Protein AF-0000000080643553 (afdb_homodimer)

Sequence (178 aa):
MQRKHIKVFGMVQGVGFRYYTEKIAQKHNIVGTVENIDNYVDIYAQGDEPSLTEFINAVTEGASPASHVEDYTIEALDYDQSLKKFRTIMQRKHIKVFGMVQGVGFRYYTEKIAQKHNIVGTVENIDNYVDIYAQGDEPSLTEFINAVTEGASPASHVEDYTIEALDYDQSLKKFRTI

Radius of gyration: 15.91 Å; Cα contacts (8 Å, |Δi|>4): 426; chains: 2; bounding box: 36×41×32 Å

Foldseek 3Di:
DWKKKKKWAFQQPPQCLQVLLQVLCVVLVWWWEWEDDPGIIITIIDDDDVSVVSSVVCSQPPSGPPTDTDDMDMDTDDDDPVTDHYYYD/DWKKKKKWAFQQPPQCLQVLLQVLCVVLVWWWEWEDDPGIIITIIDDDDVSVVSSVVCSQPPSGPPTDTDDMDMDTDDDDPVTDHYYYD

Secondary structure (DSSP, 8-state):
-EEEEEEEEEE-SSSSHHHHHHHHHHHTT-EEEEEEETTEEEEEEEE-HHHHHHHHHHHHTTSSTT-EEEEEEEEEE---TT--SEEE-/-EEEEEEEEEE-SSSSHHHHHHHHHHHTT-EEEEEEETTEEEEEEEE-HHHHHHHHHHHHTTSSTT-EEEEEEEEEE---TT--SEEE-

Solvent-accessible surface area (backbone atoms only — not comparable to full-atom values): 9226 Å² total; per-residue (Å²): 115,44,22,37,43,35,42,42,28,54,51,51,71,98,39,53,28,58,60,33,42,49,52,47,26,58,74,46,62,31,21,32,38,33,33,80,46,102,75,34,36,42,32,38,42,32,25,47,59,71,38,41,50,52,44,50,51,48,46,64,73,31,44,16,94,75,32,46,59,67,46,60,35,34,38,72,46,74,77,63,85,82,56,81,48,59,43,77,101,114,44,23,36,44,35,40,42,28,55,50,51,71,97,39,53,29,58,61,34,44,48,52,47,26,59,75,46,63,30,22,31,37,34,32,80,45,103,74,34,37,42,33,40,44,33,25,47,57,70,38,42,51,52,42,50,51,49,45,66,73,30,44,16,93,75,33,43,59,66,46,62,36,35,38,74,47,75,78,62,84,82,56,81,49,59,43,77,100

Organism: Staphylococcus saprophyticus subsp. saprophyticus (strain ATCC 15305 / DSM 20229 / NCIMB 8711 / NCTC 7292 / S-41) (NCBI:txid342451)

Nearest PDB structures (foldseek):
  7chx-assembly2_B  TM=1.002E+00  e=2.644E-14  Staphylococcus aureus
  3br8-assembly1_A  TM=9.540E-01  e=7.689E-11  unclassified
  4oj3-assembly1_A  TM=9.537E-01  e=4.656E-10  Saccharolobus solfataricus P2
  4oj3-assembly2_B  TM=9.536E-01  e=5.295E-10  Saccharolobus solfataricus P2
  4ojh-assembly2_B  TM=9.616E-01  e=1.303E-09  Saccharolobus solfataricus P2

pLDDT: mean 96.85, std 1.99, range [90.12, 98.88]

Structure (mmCIF, N/CA/C/O backbone):
data_AF-0000000080643553-model_v1
#
loop_
_entity.id
_entity.type
_entity.pdbx_description
1 polymer acylphosphatase
#
loop_
_atom_site.group_PDB
_atom_site.id
_atom_site.type_symbol
_atom_site.label_atom_id
_atom_site.label_alt_id
_atom_site.label_comp_id
_atom_site.label_asym_id
_atom_site.label_entity_id
_atom_site.label_seq_id
_atom_site.pdbx_PDB_ins_code
_atom_site.Cartn_x
_atom_site.Cartn_y
_atom_site.Cartn_z
_atom_site.occupancy
_atom_site.B_iso_or_equiv
_atom_site.auth_seq_id
_atom_site.auth_comp_id
_atom_site.auth_asym_id
_atom_site.auth_atom_id
_atom_site.pdbx_PDB_model_num
ATOM 1 N N . MET A 1 1 ? -14.109 8.289 4.828 1 91.44 1 MET A N 1
ATOM 2 C CA . MET A 1 1 ? -12.797 8.727 5.285 1 91.44 1 MET A CA 1
ATOM 3 C C . MET A 1 1 ? -12 7.562 5.867 1 91.44 1 MET A C 1
ATOM 5 O O . MET A 1 1 ? -12.562 6.715 6.566 1 91.44 1 MET A O 1
ATOM 9 N N . GLN A 1 2 ? -10.75 7.453 5.418 1 95.31 2 GLN A N 1
ATOM 10 C CA . GLN A 1 2 ? -9.867 6.395 5.902 1 95.31 2 GLN A CA 1
ATOM 11 C C . GLN A 1 2 ? -8.578 6.973 6.48 1 95.31 2 GLN A C 1
ATOM 13 O O . GLN A 1 2 ? -8.219 8.109 6.184 1 95.31 2 GLN A O 1
ATOM 18 N N . ARG A 1 3 ? -8.023 6.199 7.355 1 98 3 ARG A N 1
ATOM 19 C CA . ARG A 1 3 ? -6.727 6.562 7.926 1 98 3 ARG A CA 1
ATOM 20 C C . ARG A 1 3 ? -5.73 5.414 7.793 1 98 3 ARG A C 1
ATOM 22 O O . ARG A 1 3 ? -6.078 4.258 8.031 1 98 3 ARG A O 1
ATOM 29 N N . LYS A 1 4 ? -4.555 5.781 7.391 1 98.5 4 LYS A N 1
ATOM 30 C CA . LYS A 1 4 ? -3.512 4.781 7.188 1 98.5 4 LYS A CA 1
ATOM 31 C C . LYS A 1 4 ? -2.232 5.168 7.926 1 98.5 4 LYS A C 1
ATOM 33 O O . LYS A 1 4 ? -1.903 6.352 8.031 1 98.5 4 LYS A O 1
ATOM 38 N N . HIS A 1 5 ? -1.57 4.145 8.453 1 98.75 5 HIS A N 1
ATOM 39 C CA . HIS A 1 5 ? -0.186 4.242 8.906 1 98.75 5 HIS A CA 1
ATOM 40 C C . HIS A 1 5 ? 0.769 3.641 7.879 1 98.75 5 HIS A C 1
ATOM 42 O O . HIS A 1 5 ? 0.666 2.457 7.547 1 98.75 5 HIS A O 1
ATOM 48 N N . ILE A 1 6 ? 1.65 4.48 7.363 1 98.5 6 ILE A N 1
ATOM 49 C CA . ILE A 1 6 ? 2.561 4.105 6.289 1 98.5 6 ILE A CA 1
ATOM 50 C C . ILE A 1 6 ? 4.004 4.262 6.758 1 98.5 6 ILE A C 1
ATOM 52 O O . ILE A 1 6 ? 4.379 5.305 7.297 1 98.5 6 ILE A O 1
ATOM 56 N N . LYS A 1 7 ? 4.758 3.227 6.629 1 98.44 7 LYS A N 1
ATOM 57 C CA . LYS A 1 7 ? 6.203 3.301 6.812 1 98.44 7 LYS A CA 1
ATOM 58 C C . LYS A 1 7 ? 6.938 3.09 5.488 1 98.44 7 LYS A C 1
ATOM 60 O O . LYS A 1 7 ? 6.652 2.135 4.762 1 98.44 7 LYS A O 1
ATOM 65 N N . VAL A 1 8 ? 7.824 3.992 5.238 1 97.94 8 VAL A N 1
ATOM 66 C CA . VAL A 1 8 ? 8.562 3.934 3.982 1 97.94 8 VAL A CA 1
ATOM 67 C C . VAL A 1 8 ? 10.055 3.762 4.27 1 97.94 8 VAL A C 1
ATOM 69 O O . VAL A 1 8 ? 10.617 4.48 5.094 1 97.94 8 VAL A O 1
ATOM 72 N N . PHE A 1 9 ? 10.68 2.787 3.529 1 97.19 9 PHE A N 1
ATOM 73 C CA . PHE A 1 9 ? 12.078 2.436 3.754 1 97.19 9 PHE A CA 1
ATOM 74 C C . PHE A 1 9 ? 12.898 2.621 2.48 1 97.19 9 PHE A C 1
ATOM 76 O O . PHE A 1 9 ? 12.367 2.5 1.374 1 97.19 9 PHE A O 1
ATOM 83 N N . GLY A 1 10 ? 14.281 2.799 2.637 1 96.12 10 GLY A N 1
ATOM 84 C CA . GLY A 1 10 ? 15.195 2.984 1.519 1 96.12 10 GLY A CA 1
ATOM 85 C C . GLY A 1 10 ? 16 4.262 1.615 1 96.12 10 GLY A C 1
ATOM 86 O O . GLY A 1 10 ? 16.422 4.66 2.707 1 96.12 10 GLY A O 1
ATOM 87 N N . MET A 1 11 ? 16.375 4.793 0.468 1 96.69 11 MET A N 1
ATOM 88 C CA . MET A 1 11 ? 16.969 6.129 0.41 1 96.69 11 MET A CA 1
ATOM 89 C C . MET A 1 11 ? 15.883 7.203 0.504 1 96.69 11 MET A C 1
ATOM 91 O O . MET A 1 11 ? 15.43 7.727 -0.517 1 96.69 11 MET A O 1
ATOM 95 N N . VAL A 1 12 ? 15.484 7.504 1.741 1 97.81 12 VAL A N 1
ATOM 96 C CA . VAL A 1 12 ? 14.305 8.336 1.941 1 97.81 12 VAL A CA 1
ATOM 97 C C . VAL A 1 12 ? 14.602 9.414 2.982 1 97.81 12 VAL A C 1
ATOM 99 O O . VAL A 1 12 ? 13.719 10.188 3.352 1 97.81 12 VAL A O 1
ATOM 102 N N . GLN A 1 13 ? 15.719 9.406 3.529 1 96 13 GLN A N 1
ATOM 103 C CA . GLN A 1 13 ? 16.172 10.469 4.422 1 96 13 GLN A CA 1
ATOM 104 C C . GLN A 1 13 ? 17.266 11.305 3.773 1 96 13 GLN A C 1
ATOM 106 O O . GLN A 1 13 ? 18.094 10.781 3.021 1 96 13 GLN A O 1
ATOM 111 N N . GLY A 1 14 ? 17.25 12.625 4.211 1 95.81 14 GLY A N 1
ATOM 112 C CA . GLY A 1 14 ? 18.25 13.523 3.637 1 95.81 14 GLY A CA 1
ATOM 113 C C . GLY A 1 14 ? 17.984 13.836 2.176 1 95.81 14 GLY A C 1
ATOM 114 O O . GLY A 1 14 ? 18.875 14.336 1.477 1 95.81 14 GLY A O 1
ATOM 115 N N . VAL A 1 15 ? 16.828 13.602 1.671 1 97.88 15 VAL A N 1
ATOM 116 C CA . VAL A 1 15 ? 16.547 13.75 0.247 1 97.88 15 VAL A CA 1
ATOM 117 C C . VAL A 1 15 ? 15.273 14.578 0.056 1 97.88 15 VAL A C 1
ATOM 119 O O . VAL A 1 15 ? 14.68 14.578 -1.026 1 97.88 15 VAL A O 1
ATOM 122 N N . GLY A 1 16 ? 14.781 15.234 1.092 1 97.5 16 GLY A N 1
ATOM 123 C CA . GLY A 1 16 ? 13.602 16.078 0.987 1 97.5 16 GLY A CA 1
ATOM 124 C C . GLY A 1 16 ? 12.297 15.305 1.039 1 97.5 16 GLY A C 1
ATOM 125 O O . GLY A 1 16 ? 11.258 15.805 0.606 1 97.5 16 GLY A O 1
ATOM 126 N N . PHE A 1 17 ? 12.281 14.109 1.498 1 98.5 17 PHE A N 1
ATOM 127 C CA . PHE A 1 17 ? 11.125 13.227 1.445 1 98.5 17 PHE A CA 1
ATOM 128 C C . PHE A 1 17 ? 9.953 13.828 2.215 1 98.5 17 PHE A C 1
ATOM 130 O O . PHE A 1 17 ? 8.812 13.812 1.743 1 98.5 17 PHE A O 1
ATOM 137 N N . ARG A 1 18 ? 10.25 14.383 3.363 1 98.44 18 ARG A N 1
ATOM 138 C CA . ARG A 1 18 ? 9.195 14.961 4.184 1 98.44 18 ARG A CA 1
ATOM 139 C C . ARG A 1 18 ? 8.539 16.141 3.486 1 98.44 18 ARG A C 1
ATOM 141 O O . ARG A 1 18 ? 7.312 16.266 3.467 1 98.44 18 ARG A O 1
ATOM 148 N N . TYR A 1 19 ? 9.359 16.922 2.951 1 98.25 19 TYR A N 1
ATOM 149 C CA . TYR A 1 19 ? 8.875 18.094 2.258 1 98.25 19 TYR A CA 1
ATOM 150 C C . TYR A 1 19 ? 7.941 17.719 1.113 1 98.25 19 TYR A C 1
ATOM 152 O O . TYR A 1 19 ? 6.82 18.219 1.021 1 98.25 19 TYR A O 1
ATOM 160 N N . TYR A 1 20 ? 8.359 16.828 0.318 1 98.62 20 TYR A N 1
ATOM 161 C CA . TYR A 1 20 ? 7.57 16.438 -0.844 1 98.62 20 TYR A CA 1
ATOM 162 C C . TYR A 1 20 ? 6.324 15.664 -0.423 1 98.62 20 TYR A C 1
ATOM 164 O O . TYR A 1 20 ? 5.27 15.781 -1.052 1 98.62 20 TYR A O 1
ATOM 172 N N . THR A 1 21 ? 6.461 14.836 0.617 1 98.81 21 THR A N 1
ATOM 173 C CA . THR A 1 21 ? 5.289 14.133 1.14 1 98.81 21 THR A CA 1
ATOM 174 C C . THR A 1 21 ? 4.203 15.125 1.544 1 98.81 21 THR A C 1
ATOM 176 O O . THR A 1 21 ? 3.025 14.922 1.248 1 98.81 21 THR A O 1
ATOM 179 N N . GLU A 1 22 ? 4.598 16.203 2.166 1 98.75 22 GLU A N 1
ATOM 180 C CA . GLU A 1 22 ? 3.637 17.234 2.557 1 98.75 22 GLU A CA 1
ATOM 181 C C . GLU A 1 22 ? 3 17.891 1.334 1 98.75 22 GLU A C 1
ATOM 183 O O . GLU A 1 22 ? 1.792 18.141 1.314 1 98.75 22 GLU A O 1
ATOM 188 N N . LYS A 1 23 ? 3.719 18.141 0.335 1 98.69 23 LYS A N 1
ATOM 189 C CA . LYS A 1 23 ? 3.188 18.734 -0.89 1 98.69 23 LYS A CA 1
ATOM 190 C C . LYS A 1 23 ? 2.18 17.797 -1.558 1 98.69 23 LYS A C 1
ATOM 192 O O . LYS A 1 23 ? 1.127 18.234 -2.02 1 98.69 23 LYS A O 1
ATOM 197 N N . ILE A 1 24 ? 2.521 16.562 -1.592 1 98.69 24 ILE A N 1
ATOM 198 C CA . ILE A 1 24 ? 1.624 15.57 -2.164 1 98.69 24 ILE A CA 1
ATOM 199 C C . ILE A 1 24 ? 0.335 15.508 -1.347 1 98.69 24 ILE A C 1
ATOM 201 O O . ILE A 1 24 ? -0.759 15.414 -1.908 1 98.69 24 ILE A O 1
ATOM 205 N N . ALA A 1 25 ? 0.511 15.562 -0.032 1 98.88 25 ALA A N 1
ATOM 206 C CA . ALA A 1 25 ? -0.654 15.539 0.849 1 98.88 25 ALA A CA 1
ATOM 207 C C . ALA A 1 25 ? -1.578 16.719 0.566 1 98.88 25 ALA A C 1
ATOM 209 O O . ALA A 1 25 ? -2.799 16.562 0.491 1 98.88 25 ALA A O 1
ATOM 210 N N . GLN A 1 26 ? -1.048 17.844 0.393 1 98.5 26 GLN A N 1
ATOM 211 C CA . GLN A 1 26 ? -1.825 19.047 0.1 1 98.5 26 GLN A CA 1
ATOM 212 C C . GLN A 1 26 ? -2.541 18.922 -1.241 1 98.5 26 GLN A C 1
ATOM 214 O O . GLN A 1 26 ? -3.723 19.25 -1.353 1 98.5 26 GLN A O 1
ATOM 219 N N . LYS A 1 27 ? -1.817 18.453 -2.164 1 98.38 27 LYS A N 1
ATOM 220 C CA . LYS A 1 27 ? -2.365 18.281 -3.506 1 98.38 27 LYS A CA 1
ATOM 221 C C . LYS A 1 27 ? -3.594 17.375 -3.486 1 98.38 27 LYS A C 1
ATOM 223 O O . LYS A 1 27 ? -4.535 17.578 -4.254 1 98.38 27 LYS A O 1
ATOM 228 N N . HIS A 1 28 ? -3.629 16.422 -2.596 1 98.06 28 HIS A N 1
ATOM 229 C CA . HIS A 1 28 ? -4.688 15.414 -2.605 1 98.06 28 HIS A CA 1
ATOM 230 C C . HIS A 1 28 ? -5.637 15.602 -1.427 1 98.06 28 HIS A C 1
ATOM 232 O O . HIS A 1 28 ? -6.453 14.727 -1.136 1 98.06 28 HIS A O 1
ATOM 238 N N . ASN A 1 29 ? -5.426 16.656 -0.693 1 98.31 29 ASN A N 1
ATOM 239 C CA . ASN A 1 29 ? -6.289 16.984 0.436 1 98.31 29 ASN A CA 1
ATOM 240 C C . ASN A 1 29 ? -6.215 15.93 1.53 1 98.31 29 ASN A C 1
ATOM 242 O O . ASN A 1 29 ? -7.242 15.484 2.039 1 98.31 29 ASN A O 1
ATOM 246 N N . ILE A 1 30 ? -5.047 15.508 1.823 1 98.75 30 ILE A N 1
ATOM 247 C CA . ILE A 1 30 ? -4.77 14.547 2.881 1 98.75 30 ILE A CA 1
ATOM 248 C C . ILE A 1 30 ? -4.344 15.273 4.152 1 98.75 30 ILE A C 1
ATOM 250 O O . ILE A 1 30 ? -3.561 16.219 4.094 1 98.75 30 ILE A O 1
ATOM 254 N N . VAL A 1 31 ? -4.895 14.844 5.328 1 98.81 31 VAL A N 1
ATOM 255 C CA . VAL A 1 31 ? -4.426 15.359 6.609 1 98.81 31 VAL A CA 1
ATOM 256 C C . VAL A 1 31 ? -3.611 14.289 7.332 1 98.81 31 VAL A C 1
ATOM 258 O O . VAL A 1 31 ? -3.725 13.102 7.02 1 98.81 31 VAL A O 1
ATOM 261 N N . GLY A 1 32 ? -2.801 14.656 8.312 1 98.75 32 GLY A N 1
ATOM 262 C CA . GLY A 1 32 ? -1.935 13.719 9.008 1 98.75 32 GLY A CA 1
ATOM 263 C C . GLY A 1 32 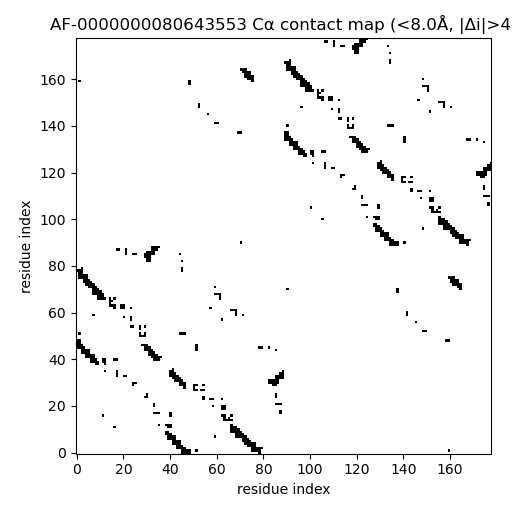? -0.548 14.273 9.281 1 98.75 32 GLY A C 1
ATOM 264 O O . GLY A 1 32 ? -0.384 15.477 9.484 1 98.75 32 GLY A O 1
ATOM 265 N N . THR A 1 33 ? 0.462 13.344 9.406 1 98.75 33 THR A N 1
ATOM 266 C CA . THR A 1 33 ? 1.813 13.766 9.75 1 98.75 33 THR A CA 1
ATOM 267 C C . THR A 1 33 ? 2.852 12.93 9.008 1 98.75 33 THR A C 1
ATOM 269 O O . THR A 1 33 ? 2.553 11.82 8.562 1 98.75 33 THR A O 1
ATOM 272 N N . VAL A 1 34 ? 3.998 13.516 8.828 1 98.81 34 VAL A N 1
ATOM 273 C CA . VAL A 1 34 ? 5.164 12.797 8.32 1 98.81 34 VAL A CA 1
ATOM 274 C C . VAL A 1 34 ? 6.383 13.109 9.188 1 98.81 34 VAL A C 1
ATOM 276 O O . VAL A 1 34 ? 6.57 14.25 9.609 1 98.81 34 VAL A O 1
ATOM 279 N N . GLU A 1 35 ? 7.113 12.109 9.484 1 98.38 35 GLU A N 1
ATOM 280 C CA . GLU A 1 35 ? 8.305 12.258 10.32 1 98.38 35 GLU A CA 1
ATOM 281 C C . GLU A 1 35 ? 9.398 11.281 9.891 1 98.38 35 GLU A C 1
ATOM 283 O O . GLU A 1 35 ? 9.109 10.156 9.484 1 98.38 35 GLU A O 1
ATOM 288 N N . ASN A 1 36 ? 10.609 11.727 9.969 1 97 36 ASN A N 1
ATOM 289 C CA . ASN A 1 36 ? 11.727 10.805 9.828 1 97 36 ASN A CA 1
ATOM 290 C C . ASN A 1 36 ? 12.008 10.055 11.125 1 97 36 ASN A C 1
ATOM 292 O O . ASN A 1 36 ? 12.102 10.664 12.195 1 97 36 ASN A O 1
ATOM 296 N N . ILE A 1 37 ? 12.086 8.734 11.031 1 94.69 37 ILE A N 1
ATOM 297 C CA . ILE A 1 37 ? 12.438 7.875 12.156 1 94.69 37 ILE A CA 1
ATOM 298 C C . ILE A 1 37 ? 13.664 7.039 11.797 1 94.69 37 ILE A C 1
ATOM 300 O O . ILE A 1 37 ? 13.602 6.176 10.922 1 94.69 37 ILE A O 1
ATOM 304 N N . ASP A 1 38 ? 14.758 7.242 12.492 1 90.38 38 ASP A N 1
ATOM 305 C CA . ASP A 1 38 ? 16.047 6.566 12.375 1 90.38 38 ASP A CA 1
ATOM 306 C C . ASP A 1 38 ? 16.25 6.027 10.961 1 90.38 38 ASP A C 1
ATOM 308 O O . ASP A 1 38 ? 17.016 6.598 10.18 1 90.38 38 ASP A O 1
ATOM 312 N N . ASN A 1 39 ? 15.594 4.98 10.438 1 92.94 39 ASN A N 1
ATOM 313 C CA . ASN A 1 39 ? 15.93 4.332 9.172 1 92.94 39 ASN A CA 1
ATOM 314 C C . ASN A 1 39 ? 14.742 4.332 8.219 1 92.94 39 ASN A C 1
ATOM 316 O O . ASN A 1 39 ? 14.781 3.68 7.168 1 92.94 39 ASN A O 1
ATOM 320 N N . TYR A 1 40 ? 13.672 5.031 8.641 1 97.62 40 TYR A N 1
ATOM 321 C CA . TYR A 1 40 ? 12.523 5.078 7.75 1 97.62 40 TYR A CA 1
ATOM 322 C C . TYR A 1 40 ? 11.75 6.383 7.918 1 97.62 40 TYR A C 1
ATOM 324 O O . TYR A 1 40 ? 12.07 7.184 8.805 1 97.62 40 TYR A O 1
ATOM 332 N N . VAL A 1 41 ? 10.773 6.645 7.008 1 98.62 41 VAL A N 1
ATOM 333 C CA . VAL A 1 41 ? 9.836 7.758 7.109 1 98.62 41 VAL A CA 1
ATOM 334 C C . VAL A 1 41 ? 8.477 7.246 7.582 1 98.62 41 VAL A C 1
ATOM 336 O O . VAL A 1 41 ? 7.965 6.25 7.062 1 98.62 41 VAL A O 1
ATOM 339 N N . ASP A 1 42 ? 7.988 7.867 8.609 1 98.81 42 ASP A N 1
ATOM 340 C CA . ASP A 1 42 ? 6.734 7.488 9.25 1 98.81 42 ASP A CA 1
ATOM 341 C C . ASP A 1 42 ? 5.613 8.461 8.883 1 98.81 42 ASP A C 1
ATOM 343 O O . ASP A 1 42 ? 5.73 9.664 9.102 1 98.81 42 ASP A O 1
ATOM 347 N N . ILE A 1 43 ? 4.531 7.895 8.344 1 98.81 43 ILE A N 1
ATOM 348 C CA . ILE A 1 43 ? 3.467 8.75 7.832 1 98.81 43 ILE A CA 1
ATOM 349 C C . ILE A 1 43 ? 2.121 8.289 8.383 1 98.81 43 ILE A C 1
ATOM 351 O O . ILE A 1 43 ? 1.771 7.113 8.273 1 98.81 43 ILE A O 1
ATOM 355 N N . TYR A 1 44 ? 1.398 9.148 8.977 1 98.81 44 TYR A N 1
ATOM 356 C CA . TYR A 1 44 ? -0.031 9.008 9.234 1 98.81 44 TYR A CA 1
ATOM 357 C C . TYR A 1 44 ? -0.843 9.867 8.273 1 98.81 44 TYR A C 1
ATOM 359 O O . TYR A 1 44 ? -0.624 11.078 8.18 1 98.81 44 TYR A O 1
ATOM 367 N N . ALA A 1 45 ? -1.74 9.234 7.551 1 98.81 45 ALA A N 1
ATOM 368 C CA . ALA A 1 45 ? -2.49 9.938 6.512 1 98.81 45 ALA A CA 1
ATOM 369 C C . ALA A 1 45 ? -3.982 9.633 6.613 1 98.81 45 ALA A C 1
ATOM 371 O O . ALA A 1 45 ? -4.375 8.492 6.863 1 98.81 45 ALA A O 1
ATOM 372 N N . GLN A 1 46 ? -4.789 10.648 6.43 1 98.69 46 GLN A N 1
ATOM 373 C CA . GLN A 1 46 ? -6.242 10.5 6.496 1 98.69 46 GLN A CA 1
ATOM 374 C C . GLN A 1 46 ? -6.926 11.32 5.406 1 98.69 46 GLN A C 1
ATOM 376 O O . GLN A 1 46 ? -6.57 12.477 5.176 1 98.69 46 GLN A O 1
ATOM 381 N N . GLY A 1 47 ? -7.891 10.758 4.707 1 97.81 47 GLY A N 1
ATOM 382 C CA . GLY A 1 47 ? -8.656 11.367 3.629 1 97.81 47 GLY A CA 1
ATOM 383 C C . GLY A 1 47 ? -9.672 10.43 3.008 1 97.81 47 GLY A C 1
ATOM 384 O O . GLY A 1 47 ? -9.906 9.336 3.525 1 97.81 47 GLY A O 1
ATOM 385 N N . ASP A 1 48 ? -10.352 10.961 1.967 1 95.31 48 ASP A N 1
ATOM 386 C CA . ASP A 1 48 ? -11.281 10.07 1.281 1 95.31 48 ASP A CA 1
ATOM 387 C C . ASP A 1 48 ? -10.531 8.969 0.524 1 95.31 48 ASP A C 1
ATOM 389 O O . ASP A 1 48 ? -9.344 9.109 0.232 1 95.31 48 ASP A O 1
ATOM 393 N N . GLU A 1 49 ? -11.141 7.902 0.225 1 92 49 GLU A N 1
ATOM 394 C CA . GLU A 1 49 ? -10.516 6.684 -0.288 1 92 49 GLU A CA 1
ATOM 395 C C . GLU A 1 49 ? -9.75 6.957 -1.577 1 92 49 GLU A C 1
ATOM 397 O O . GLU A 1 49 ? -8.562 6.629 -1.682 1 92 49 GLU A O 1
ATOM 402 N N . PRO A 1 50 ? -10.32 7.574 -2.598 1 91.25 50 PRO A N 1
ATOM 403 C CA . PRO A 1 50 ? -9.578 7.812 -3.836 1 91.25 50 PRO A CA 1
ATOM 404 C C . PRO A 1 50 ? -8.352 8.703 -3.625 1 91.25 50 PRO A C 1
ATOM 406 O O . PRO A 1 50 ? -7.289 8.438 -4.191 1 91.25 50 PRO A O 1
ATOM 409 N N . SER A 1 51 ? -8.516 9.719 -2.82 1 96 51 SER A N 1
ATOM 410 C CA . SER A 1 51 ? -7.41 10.633 -2.555 1 96 51 SER A CA 1
ATOM 411 C C . SER A 1 51 ? -6.289 9.938 -1.791 1 96 51 SER A C 1
ATOM 413 O O . SER A 1 51 ? -5.109 10.156 -2.078 1 96 51 SER A O 1
ATOM 415 N N . LEU A 1 52 ? -6.699 9.156 -0.841 1 96.75 52 LEU A N 1
ATOM 416 C CA . LEU A 1 52 ? -5.711 8.422 -0.059 1 96.75 52 LEU A CA 1
ATOM 417 C C . LEU A 1 52 ? -4.941 7.441 -0.938 1 96.75 52 LEU A C 1
ATOM 419 O O . LEU A 1 52 ? -3.727 7.297 -0.8 1 96.75 52 LEU A O 1
ATOM 423 N N . THR A 1 53 ? -5.609 6.789 -1.769 1 93.62 53 THR A N 1
ATOM 424 C CA . THR A 1 53 ? -4.977 5.855 -2.695 1 93.62 53 THR A CA 1
ATOM 425 C C . THR A 1 53 ? -3.957 6.578 -3.576 1 93.62 53 THR A C 1
ATOM 427 O O . THR A 1 53 ? -2.824 6.113 -3.73 1 93.62 53 THR A O 1
ATOM 430 N N . GLU A 1 54 ? -4.312 7.672 -4.129 1 94.62 54 GLU A N 1
ATOM 431 C CA . GLU A 1 54 ? -3.404 8.453 -4.961 1 94.62 54 GLU A CA 1
ATOM 432 C C . GLU A 1 54 ? -2.193 8.93 -4.16 1 94.62 54 GLU A C 1
ATOM 434 O O . GLU A 1 54 ? -1.065 8.898 -4.652 1 94.62 54 GLU A O 1
ATOM 439 N N . PHE A 1 55 ? -2.455 9.375 -2.961 1 98.06 55 PHE A N 1
ATOM 440 C CA . PHE A 1 55 ? -1.393 9.828 -2.07 1 98.06 55 PHE A CA 1
ATOM 441 C C . PHE A 1 55 ? -0.397 8.711 -1.798 1 98.06 55 PHE A C 1
ATOM 443 O O . PHE A 1 55 ? 0.812 8.898 -1.941 1 98.06 55 PHE A O 1
ATOM 450 N N . ILE A 1 56 ? -0.961 7.566 -1.453 1 97.69 56 ILE A N 1
ATOM 451 C CA . ILE A 1 56 ? -0.124 6.43 -1.09 1 97.69 56 ILE A CA 1
ATOM 452 C C . ILE A 1 56 ? 0.714 6 -2.293 1 97.69 56 ILE A C 1
ATOM 454 O O . ILE A 1 56 ? 1.92 5.77 -2.166 1 97.69 56 ILE A O 1
ATOM 458 N N . ASN A 1 57 ? 0.092 5.945 -3.436 1 94.75 57 ASN A N 1
ATOM 459 C CA . ASN A 1 57 ? 0.821 5.578 -4.645 1 94.75 57 ASN A CA 1
ATOM 460 C C . ASN A 1 57 ? 1.964 6.551 -4.926 1 94.75 57 ASN A C 1
ATOM 462 O O . ASN A 1 57 ? 3.094 6.129 -5.176 1 94.75 57 ASN A O 1
ATOM 466 N N . ALA A 1 58 ? 1.688 7.77 -4.844 1 96.5 58 ALA A N 1
ATOM 467 C CA . ALA A 1 58 ? 2.693 8.797 -5.117 1 96.5 58 ALA A CA 1
ATOM 468 C C . ALA A 1 58 ? 3.857 8.703 -4.137 1 96.5 58 ALA A C 1
ATOM 470 O O . ALA A 1 58 ? 5.02 8.828 -4.527 1 96.5 58 ALA A O 1
ATOM 471 N N . VAL A 1 59 ? 3.576 8.477 -2.916 1 97.6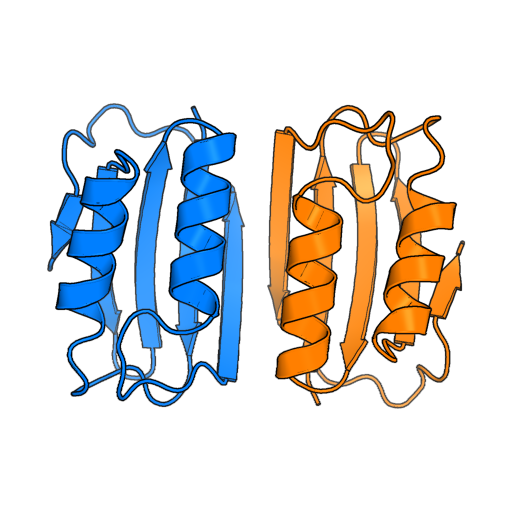2 59 VAL A N 1
ATOM 472 C CA . VAL A 1 59 ? 4.586 8.445 -1.864 1 97.62 59 VAL A CA 1
ATOM 473 C C . VAL A 1 59 ? 5.441 7.191 -1.998 1 97.62 59 VAL A C 1
ATOM 475 O O . VAL A 1 59 ? 6.668 7.254 -1.897 1 97.62 59 VAL A O 1
ATOM 478 N N . THR A 1 60 ? 4.816 6.059 -2.262 1 95.06 60 THR A N 1
ATOM 479 C CA . THR A 1 60 ? 5.535 4.789 -2.266 1 95.06 60 THR A CA 1
ATOM 480 C C . THR A 1 60 ? 6.312 4.613 -3.566 1 95.06 60 THR A C 1
ATOM 482 O O . THR A 1 60 ? 7.227 3.789 -3.643 1 95.06 60 THR A O 1
ATOM 485 N N . GLU A 1 61 ? 5.953 5.352 -4.562 1 93.5 61 GLU A N 1
ATOM 486 C CA . GLU A 1 61 ? 6.719 5.355 -5.805 1 93.5 61 GLU A CA 1
ATOM 487 C C . GLU A 1 61 ? 7.957 6.238 -5.684 1 93.5 61 GLU A C 1
ATOM 489 O O . GLU A 1 61 ? 8.859 6.168 -6.52 1 93.5 61 GLU A O 1
ATOM 494 N N . GLY A 1 62 ? 7.996 6.996 -4.641 1 95.25 62 GLY A N 1
ATOM 495 C CA . GLY A 1 62 ? 9.078 7.938 -4.402 1 95.25 62 GLY A CA 1
ATOM 496 C C . GLY A 1 62 ? 8.602 9.375 -4.289 1 95.25 62 GLY A C 1
ATOM 497 O O . GLY A 1 62 ? 8.445 10.062 -5.297 1 95.25 62 GLY A O 1
ATOM 498 N N . ALA A 1 63 ? 8.477 9.891 -3.15 1 96.56 63 ALA A N 1
ATOM 499 C CA . ALA A 1 63 ? 7.918 11.219 -2.928 1 96.56 63 ALA A CA 1
ATOM 500 C C . ALA A 1 63 ? 8.867 12.305 -3.428 1 96.56 63 ALA A C 1
ATOM 502 O O . ALA A 1 63 ? 8.422 13.344 -3.926 1 96.56 63 ALA A O 1
ATOM 503 N N . SER A 1 64 ? 10.117 12.07 -3.303 1 98 64 SER A N 1
ATOM 504 C CA . SER A 1 64 ? 11.102 13.07 -3.695 1 98 64 SER A CA 1
ATOM 505 C C . SER A 1 64 ? 11.914 12.602 -4.898 1 98 64 SER A C 1
ATOM 507 O O . SER A 1 64 ? 12.195 11.406 -5.035 1 98 64 SER A O 1
ATOM 509 N N . PRO A 1 65 ? 12.398 13.547 -5.711 1 97.19 65 PRO A N 1
ATOM 510 C CA . PRO A 1 65 ? 13.148 13.172 -6.91 1 97.19 65 PRO A CA 1
ATOM 511 C C . PRO A 1 65 ? 14.406 12.359 -6.59 1 97.19 65 PRO A C 1
ATOM 513 O O . PRO A 1 65 ? 14.773 11.453 -7.348 1 97.19 65 PRO A O 1
ATOM 516 N N . ALA A 1 66 ? 15.047 12.617 -5.484 1 97.5 66 ALA A N 1
ATOM 517 C CA . ALA A 1 66 ? 16.312 11.969 -5.145 1 97.5 66 ALA A CA 1
ATOM 518 C C . ALA A 1 66 ? 16.078 10.703 -4.328 1 97.5 66 ALA A C 1
ATOM 520 O O . ALA A 1 66 ? 17.016 10 -3.969 1 97.5 66 ALA A O 1
ATOM 521 N N . SER A 1 67 ? 14.797 10.32 -4.074 1 97.5 67 SER A N 1
ATOM 522 C CA . SER A 1 67 ? 14.516 9.188 -3.201 1 97.5 67 SER A CA 1
ATOM 523 C C . SER A 1 67 ? 14.461 7.883 -3.988 1 97.5 67 SER A C 1
ATOM 525 O O . SER A 1 67 ? 14.25 7.895 -5.203 1 97.5 67 SER A O 1
ATOM 527 N N . HIS A 1 68 ? 14.75 6.797 -3.311 1 95.62 68 HIS A N 1
ATOM 528 C CA . HIS A 1 68 ? 14.531 5.434 -3.785 1 95.62 68 HIS A CA 1
ATOM 529 C C . HIS A 1 68 ? 13.859 4.582 -2.717 1 95.62 68 HIS A C 1
ATOM 531 O O . HIS A 1 68 ? 14.5 4.18 -1.743 1 95.62 68 HIS A O 1
ATOM 537 N N . VAL A 1 69 ? 12.586 4.262 -2.961 1 95 69 VAL A N 1
ATOM 538 C CA . VAL A 1 69 ? 11.836 3.451 -2.006 1 95 69 VAL A CA 1
ATOM 539 C C . VAL A 1 69 ? 12.148 1.973 -2.232 1 95 69 VAL A C 1
ATOM 541 O O . VAL A 1 69 ? 11.945 1.452 -3.332 1 95 69 VAL A O 1
ATOM 544 N N . GLU A 1 70 ? 12.602 1.372 -1.187 1 93.25 70 GLU A N 1
ATOM 545 C CA . GLU A 1 70 ? 12.945 -0.043 -1.267 1 93.25 70 GLU A CA 1
ATOM 546 C C . GLU A 1 70 ? 11.836 -0.918 -0.691 1 93.25 70 GLU A C 1
ATOM 548 O O . GLU A 1 70 ? 11.695 -2.08 -1.077 1 93.25 70 GLU A O 1
ATOM 553 N N . ASP A 1 71 ? 11.148 -0.4 0.261 1 94.38 71 ASP A N 1
ATOM 554 C CA . ASP A 1 71 ? 10.086 -1.142 0.931 1 94.38 71 ASP A CA 1
ATOM 555 C C . ASP A 1 71 ? 9.117 -0.194 1.633 1 94.38 71 ASP A C 1
ATOM 557 O O . ASP A 1 71 ? 9.445 0.966 1.886 1 94.38 71 ASP A O 1
ATOM 561 N N . TYR A 1 72 ? 7.891 -0.743 1.893 1 96.44 72 TYR A N 1
ATOM 562 C CA . TYR A 1 72 ? 6.93 0.016 2.686 1 96.44 72 TYR A CA 1
ATOM 563 C C . TYR A 1 72 ? 5.871 -0.901 3.285 1 96.44 72 TYR A C 1
ATOM 565 O O . TYR A 1 72 ? 5.695 -2.037 2.834 1 96.44 72 TYR A O 1
ATOM 573 N N . THR A 1 73 ? 5.195 -0.448 4.312 1 97.06 73 THR A N 1
ATOM 574 C CA . THR A 1 73 ? 4.043 -1.104 4.922 1 97.06 73 THR A CA 1
ATOM 575 C C . THR A 1 73 ? 2.865 -0.139 5.02 1 97.06 73 THR A C 1
ATOM 577 O O . THR A 1 73 ? 3.055 1.077 5.078 1 97.06 73 THR A O 1
ATOM 580 N N . ILE A 1 74 ? 1.67 -0.687 4.973 1 98.06 74 ILE A N 1
ATOM 581 C CA . ILE A 1 74 ? 0.444 0.09 5.121 1 98.06 74 ILE A CA 1
ATOM 582 C C . ILE A 1 74 ? -0.52 -0.641 6.051 1 98.06 74 ILE A C 1
ATOM 584 O O . ILE A 1 74 ? -0.883 -1.793 5.801 1 98.06 74 ILE A O 1
ATOM 588 N N . GLU A 1 75 ? -0.914 0.072 7.082 1 97.81 75 GLU A N 1
ATOM 589 C CA . GLU A 1 75 ? -1.893 -0.435 8.039 1 97.81 75 GLU A CA 1
ATOM 590 C C . GLU A 1 75 ? -3.123 0.466 8.094 1 97.81 75 GLU A C 1
ATOM 592 O O . GLU A 1 75 ? -3.008 1.69 8.016 1 97.81 75 GLU A O 1
ATOM 597 N N . ALA A 1 76 ? -4.246 -0.231 8.281 1 96.25 76 ALA A N 1
ATOM 598 C CA . ALA A 1 76 ? -5.469 0.546 8.477 1 96.25 76 ALA A CA 1
ATOM 599 C C . ALA A 1 76 ? -5.613 0.99 9.93 1 96.25 76 ALA A C 1
ATOM 601 O O . ALA A 1 76 ? -5.316 0.226 10.852 1 96.25 76 ALA A O 1
ATOM 602 N N . LEU A 1 77 ? -6.008 2.191 10.062 1 97.56 77 LEU A N 1
ATOM 603 C CA . LEU A 1 77 ? -6.25 2.736 11.398 1 97.56 77 LEU A CA 1
ATOM 604 C C . LEU A 1 77 ? -7.66 3.309 11.5 1 97.56 77 LEU A C 1
ATOM 606 O O . LEU A 1 77 ? -8.297 3.59 10.484 1 97.56 77 LEU A O 1
ATOM 610 N N . ASP A 1 78 ? -8.016 3.547 12.711 1 96.31 78 ASP A N 1
ATOM 611 C CA . ASP A 1 78 ? -9.297 4.203 12.961 1 96.31 78 ASP A CA 1
ATOM 612 C C . ASP A 1 78 ? -9.219 5.695 12.648 1 96.31 78 ASP A C 1
ATOM 614 O O . ASP A 1 78 ? -8.18 6.324 12.859 1 96.31 78 ASP A O 1
ATOM 618 N N . TYR A 1 79 ? -10.359 6.199 12.203 1 95.88 79 TYR A N 1
ATOM 619 C CA . TYR A 1 79 ? -10.492 7.621 11.922 1 95.88 79 TYR A CA 1
ATOM 620 C C . TYR A 1 79 ? -10.086 8.461 13.125 1 95.88 79 TYR A C 1
ATOM 622 O O . TYR A 1 79 ? -10.43 8.125 14.266 1 95.88 79 TYR A O 1
ATOM 630 N N . ASP A 1 80 ? -9.281 9.492 12.977 1 97.44 80 ASP A N 1
ATOM 631 C CA . ASP A 1 80 ? -8.867 10.438 14 1 97.44 80 ASP A CA 1
ATOM 632 C C . ASP A 1 80 ? -9.406 11.836 13.719 1 97.44 80 ASP A C 1
ATOM 634 O O . ASP A 1 80 ? -8.859 12.562 12.883 1 97.44 80 ASP A O 1
ATOM 638 N N . GLN A 1 81 ? -10.375 12.266 14.352 1 95.62 81 GLN A N 1
ATOM 639 C CA . GLN A 1 81 ? -11.086 13.523 14.125 1 95.62 81 GLN A CA 1
ATOM 640 C C . GLN A 1 81 ? -10.203 14.719 14.453 1 95.62 81 GLN A C 1
ATOM 642 O O . GLN A 1 81 ? -10.484 15.836 14.016 1 95.62 81 GLN A O 1
ATOM 647 N N . SER A 1 82 ? -9.219 14.477 15.203 1 95.88 82 SER A N 1
ATOM 648 C CA . SER A 1 82 ? -8.383 15.586 15.641 1 95.88 82 SER A CA 1
ATOM 649 C C . SER A 1 82 ? -7.453 16.047 14.523 1 95.88 82 SER A C 1
ATOM 651 O O . SER A 1 82 ? -6.887 17.141 14.586 1 95.88 82 SER A O 1
ATOM 653 N N . LEU A 1 83 ? -7.211 15.367 13.539 1 95.62 83 LEU A N 1
ATOM 654 C CA . LEU A 1 83 ? -6.34 15.727 12.43 1 95.62 83 LEU A CA 1
ATOM 655 C C . LEU A 1 83 ? -7.027 16.734 11.508 1 95.62 83 LEU A C 1
ATOM 657 O O . LEU A 1 83 ? -8.094 16.438 10.953 1 95.62 83 LEU A O 1
ATOM 661 N N . LYS A 1 84 ? -6.414 17.844 11.281 1 95.75 84 LYS A N 1
ATOM 662 C CA . LYS A 1 84 ? -7.059 18.891 10.508 1 95.75 84 LYS A CA 1
ATOM 663 C C . LYS A 1 84 ? -6.188 19.328 9.328 1 95.75 84 LYS A C 1
ATOM 665 O O . LYS A 1 84 ? -6.676 19.922 8.367 1 95.75 84 LYS A O 1
ATOM 670 N N . LYS A 1 85 ? -4.984 19.109 9.422 1 98 85 LYS A N 1
ATOM 671 C CA . LYS A 1 85 ? -4.031 19.453 8.367 1 98 85 LYS A CA 1
ATOM 672 C C . LYS A 1 85 ? -2.91 18.422 8.281 1 98 85 LYS A C 1
ATOM 674 O O . LYS A 1 85 ? -2.844 17.5 9.102 1 98 85 LYS A O 1
ATOM 679 N N . PHE A 1 86 ? -2.154 18.531 7.227 1 98.69 86 PHE A N 1
ATOM 680 C CA . PHE A 1 86 ? -0.954 17.703 7.141 1 98.69 86 PHE A CA 1
ATOM 681 C C . PHE A 1 86 ? 0.269 18.469 7.621 1 98.69 86 PHE A C 1
ATOM 683 O O . PHE A 1 86 ? 0.479 19.625 7.227 1 98.69 86 PHE A O 1
ATOM 690 N N . ARG A 1 87 ? 1.069 17.859 8.484 1 96.81 87 ARG A N 1
ATOM 691 C CA . ARG A 1 87 ? 2.217 18.578 9.023 1 96.81 87 ARG A CA 1
ATOM 692 C C . ARG A 1 87 ? 3.463 17.7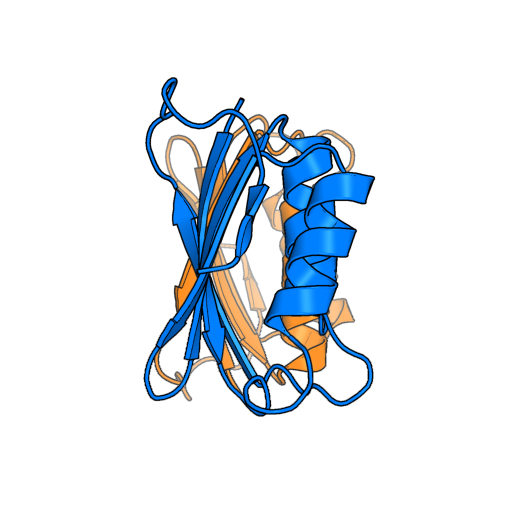03 9.031 1 96.81 87 ARG A C 1
ATOM 694 O O . ARG A 1 87 ? 3.381 16.5 9.305 1 96.81 87 ARG A O 1
ATOM 701 N N . THR A 1 88 ? 4.547 18.312 8.727 1 96.38 88 THR A N 1
ATOM 702 C CA . THR A 1 88 ? 5.855 17.688 8.906 1 96.38 88 THR A CA 1
ATOM 703 C C . THR A 1 88 ? 6.336 17.844 10.344 1 96.38 88 THR A C 1
ATOM 705 O O . THR A 1 88 ? 6.203 18.922 10.938 1 96.38 88 THR A O 1
ATOM 708 N N . ILE A 1 89 ? 6.809 16.75 10.914 1 92.44 89 ILE A N 1
ATOM 709 C CA . ILE A 1 89 ? 7.375 16.781 12.258 1 92.44 89 ILE A CA 1
ATOM 710 C C . ILE A 1 89 ? 8.898 16.734 12.18 1 92.44 89 ILE A C 1
ATOM 712 O O . ILE A 1 89 ? 9.469 15.961 11.406 1 92.44 89 ILE A O 1
ATOM 716 N N . MET B 1 1 ? 14.367 -8.797 -4.23 1 91.56 1 MET B N 1
ATOM 717 C CA . MET B 1 1 ? 13.078 -9.484 -4.176 1 91.56 1 MET B CA 1
ATOM 718 C C . MET B 1 1 ? 12.367 -9.195 -2.857 1 91.56 1 MET B C 1
ATOM 720 O O . MET B 1 1 ? 13 -9.148 -1.801 1 91.56 1 MET B O 1
ATOM 724 N N . GLN B 1 2 ? 11.086 -8.836 -2.971 1 95.38 2 GLN B N 1
ATOM 725 C CA . GLN B 1 2 ? 10.273 -8.555 -1.792 1 95.38 2 GLN B CA 1
ATOM 726 C C . GLN B 1 2 ? 9.008 -9.414 -1.771 1 95.38 2 GLN B C 1
ATOM 728 O O . GLN B 1 2 ? 8.602 -9.953 -2.801 1 95.38 2 GLN B O 1
ATOM 733 N N . ARG B 1 3 ? 8.531 -9.578 -0.587 1 98.06 3 ARG B N 1
ATOM 734 C CA . ARG B 1 3 ? 7.273 -10.297 -0.407 1 98.06 3 ARG B CA 1
ATOM 735 C C . ARG B 1 3 ? 6.305 -9.484 0.447 1 98.06 3 ARG B C 1
ATOM 737 O O . ARG B 1 3 ? 6.695 -8.898 1.457 1 98.06 3 ARG B O 1
ATOM 744 N N . LYS B 1 4 ? 5.102 -9.461 -0.011 1 98.56 4 LYS B N 1
ATOM 745 C CA . LYS B 1 4 ? 4.074 -8.688 0.687 1 98.56 4 LYS B CA 1
ATOM 746 C C . LYS B 1 4 ? 2.84 -9.539 0.958 1 98.56 4 LYS B C 1
ATOM 748 O O . LYS B 1 4 ? 2.484 -10.406 0.151 1 98.56 4 LYS B O 1
ATOM 753 N N . HIS B 1 5 ? 2.246 -9.305 2.125 1 98.75 5 HIS B N 1
ATOM 754 C CA . HIS B 1 5 ? 0.893 -9.75 2.432 1 98.75 5 HIS B CA 1
ATOM 755 C C . HIS B 1 5 ? -0.11 -8.609 2.287 1 98.75 5 HIS B C 1
ATOM 757 O O . HIS B 1 5 ? 0.005 -7.586 2.967 1 98.75 5 HIS B O 1
ATOM 763 N N . ILE B 1 6 ? -1.044 -8.805 1.377 1 98.5 6 ILE B N 1
ATOM 764 C CA . ILE B 1 6 ? -2.014 -7.77 1.025 1 98.5 6 ILE B CA 1
ATOM 765 C C . ILE B 1 6 ? -3.428 -8.273 1.307 1 98.5 6 ILE B C 1
ATOM 767 O O . ILE B 1 6 ? -3.795 -9.375 0.89 1 98.5 6 ILE B O 1
ATOM 771 N N . LYS B 1 7 ? -4.152 -7.523 2.064 1 98.5 7 LYS B N 1
ATOM 772 C CA . LYS B 1 7 ? -5.586 -7.758 2.223 1 98.5 7 LYS B CA 1
ATOM 773 C C . LYS B 1 7 ? -6.398 -6.641 1.576 1 98.5 7 LYS B C 1
ATOM 775 O O . LYS B 1 7 ? -6.133 -5.461 1.809 1 98.5 7 LYS B O 1
ATOM 780 N N . VAL B 1 8 ? -7.34 -7.062 0.796 1 97.94 8 VAL B N 1
ATOM 781 C CA . VAL B 1 8 ? -8.164 -6.094 0.08 1 97.94 8 VAL B CA 1
ATOM 782 C C . VAL B 1 8 ? -9.625 -6.246 0.497 1 97.94 8 VAL B C 1
ATOM 784 O O . VAL B 1 8 ? -10.156 -7.359 0.527 1 97.94 8 VAL B O 1
ATOM 787 N N . PHE B 1 9 ? -10.266 -5.074 0.807 1 97.19 9 PHE B N 1
ATOM 788 C CA . PHE B 1 9 ? -11.633 -5.059 1.314 1 97.19 9 PHE B CA 1
ATOM 789 C C . PHE B 1 9 ? -12.539 -4.238 0.407 1 97.19 9 PHE B C 1
ATOM 791 O O . PHE B 1 9 ? -12.086 -3.301 -0.251 1 97.19 9 PHE B O 1
ATOM 798 N N . GLY B 1 10 ? -13.922 -4.523 0.477 1 96.12 10 GLY B N 1
ATOM 799 C CA . GLY B 1 10 ? -14.914 -3.82 -0.321 1 96.12 10 GLY B CA 1
ATOM 800 C C . GLY B 1 10 ? -15.758 -4.75 -1.179 1 96.12 10 GLY B C 1
ATOM 801 O O . GLY B 1 10 ? -16.109 -5.852 -0.751 1 96.12 10 GLY B O 1
ATOM 802 N N . MET B 1 11 ? -16.203 -4.234 -2.305 1 96.69 11 MET B N 1
ATOM 803 C CA . MET B 1 11 ? -16.844 -5.074 -3.316 1 96.69 11 MET B CA 1
ATOM 804 C C . MET B 1 11 ? -15.789 -5.812 -4.145 1 96.69 11 MET B C 1
ATOM 806 O O . MET B 1 11 ? -15.43 -5.363 -5.234 1 96.69 11 MET B O 1
ATOM 810 N N . VAL B 1 12 ? -15.328 -6.93 -3.604 1 97.81 12 VAL B N 1
ATOM 811 C CA . VAL B 1 12 ? -14.164 -7.586 -4.188 1 97.81 12 VAL B CA 1
ATOM 812 C C . VAL B 1 12 ? -14.422 -9.086 -4.312 1 97.81 12 VAL B C 1
ATOM 814 O O . VAL B 1 12 ? -13.539 -9.844 -4.719 1 97.81 12 VAL B O 1
ATOM 817 N N . GLN B 1 13 ? -15.5 -9.523 -3.887 1 96 13 GLN B N 1
ATOM 818 C CA . GLN B 1 13 ? -15.922 -10.906 -4.086 1 96 13 GLN B CA 1
ATOM 819 C C . GLN B 1 13 ? -17.094 -10.992 -5.062 1 96 13 GLN B C 1
ATOM 821 O O . GLN B 1 13 ? -17.953 -10.102 -5.094 1 96 13 GLN B O 1
ATOM 826 N N . GLY B 1 14 ? -17.094 -12.188 -5.789 1 95.75 14 GLY B N 1
ATOM 827 C CA . GLY B 1 14 ? -18.141 -12.367 -6.777 1 95.75 14 GLY B CA 1
ATOM 828 C C . GLY B 1 14 ? -17.984 -11.453 -7.977 1 95.75 14 GLY B C 1
ATOM 829 O O . GLY B 1 14 ? -18.938 -11.273 -8.75 1 95.75 14 GLY B O 1
ATOM 830 N N . VAL B 1 15 ? -16.859 -10.867 -8.203 1 97.88 15 VAL B N 1
ATOM 831 C CA . VAL B 1 15 ? -16.672 -9.867 -9.25 1 97.88 15 VAL B CA 1
ATOM 832 C C . VAL B 1 15 ? -15.445 -10.227 -10.094 1 97.88 15 VAL B C 1
ATOM 834 O O . VAL B 1 15 ? -14.938 -9.391 -10.844 1 97.88 15 VAL B O 1
ATOM 837 N N . GLY B 1 16 ? -14.906 -11.43 -9.961 1 97.5 16 GLY B N 1
ATOM 838 C CA . GLY B 1 16 ? -13.766 -11.859 -10.75 1 97.5 16 GLY B CA 1
ATOM 839 C C . GLY B 1 16 ? -12.438 -11.359 -10.219 1 97.5 16 GLY B C 1
ATOM 840 O O . GLY B 1 16 ? -11.445 -11.328 -10.945 1 97.5 16 GLY B O 1
ATOM 841 N N . PHE B 1 17 ? -12.367 -10.945 -9.008 1 98.5 17 PHE B N 1
ATOM 842 C CA . PHE B 1 17 ? -11.18 -10.297 -8.453 1 98.5 17 PHE B CA 1
ATOM 843 C C . PHE B 1 17 ? -9.984 -11.234 -8.492 1 98.5 17 PHE B C 1
ATOM 845 O O . PHE B 1 17 ? -8.875 -10.828 -8.867 1 98.5 17 PHE B O 1
ATOM 852 N N . ARG B 1 18 ? -10.203 -12.477 -8.156 1 98.44 18 ARG B N 1
ATOM 853 C CA . ARG B 1 18 ? -9.109 -13.438 -8.141 1 98.44 18 ARG B CA 1
ATOM 854 C C . ARG B 1 18 ? -8.547 -13.656 -9.539 1 98.44 18 ARG B C 1
ATOM 856 O O . ARG B 1 18 ? -7.324 -13.68 -9.727 1 98.44 18 ARG B O 1
ATOM 863 N N . TYR B 1 19 ? -9.43 -13.773 -10.414 1 98.31 19 TYR B N 1
ATOM 864 C CA . TYR B 1 19 ? -9.023 -14 -11.797 1 98.31 19 TYR B CA 1
ATOM 865 C C . TYR B 1 19 ? -8.164 -12.852 -12.305 1 98.31 19 TYR B C 1
ATOM 867 O O . TYR B 1 19 ? -7.066 -13.07 -12.828 1 98.31 19 TYR B O 1
ATOM 875 N N . TYR B 1 20 ? -8.602 -11.688 -12.109 1 98.62 20 TYR B N 1
ATOM 876 C CA . TYR B 1 20 ? -7.887 -10.516 -12.609 1 98.62 20 TYR B CA 1
ATOM 877 C C . TYR B 1 20 ? -6.59 -10.305 -11.836 1 98.62 20 TYR B C 1
ATOM 879 O O . TYR B 1 20 ? -5.586 -9.867 -12.406 1 98.62 20 TYR B O 1
ATOM 887 N N . THR B 1 21 ? -6.633 -10.555 -10.531 1 98.81 21 THR B N 1
ATOM 888 C CA . THR B 1 21 ? -5.41 -10.461 -9.742 1 98.81 21 THR B CA 1
ATOM 889 C C . THR B 1 21 ? -4.328 -11.375 -10.305 1 98.81 21 THR B C 1
ATOM 891 O O . THR B 1 21 ? -3.168 -10.984 -10.422 1 98.81 21 THR B O 1
ATOM 894 N N . GLU B 1 22 ? -4.715 -12.562 -10.695 1 98.75 22 GLU B N 1
ATOM 895 C CA . GLU B 1 22 ? -3.76 -13.5 -11.289 1 98.75 22 GLU B CA 1
ATOM 896 C C . GLU B 1 22 ? -3.227 -12.969 -12.617 1 98.75 22 GLU B C 1
ATOM 898 O O . GLU B 1 22 ? -2.031 -13.078 -12.898 1 98.75 22 GLU B O 1
ATOM 903 N N . LYS B 1 23 ? -4.008 -12.398 -13.406 1 98.69 23 LYS B N 1
ATOM 904 C CA . LYS B 1 23 ? -3.578 -11.836 -14.68 1 98.69 23 LYS B CA 1
ATOM 905 C C . LYS B 1 23 ? -2.59 -10.695 -14.477 1 98.69 23 LYS B C 1
ATOM 907 O O . LYS B 1 23 ? -1.586 -10.594 -15.18 1 98.69 23 LYS B O 1
ATOM 912 N N . ILE B 1 24 ? -2.902 -9.875 -13.539 1 98.69 24 ILE B N 1
ATOM 913 C CA . ILE B 1 24 ? -2.016 -8.766 -13.211 1 98.69 24 ILE B CA 1
ATOM 914 C C . ILE B 1 24 ? -0.673 -9.305 -12.727 1 98.69 24 ILE B C 1
ATOM 916 O O . ILE B 1 24 ? 0.383 -8.781 -13.086 1 98.69 24 ILE B O 1
ATOM 920 N N . ALA B 1 25 ? -0.767 -10.344 -11.898 1 98.88 25 ALA B N 1
ATOM 921 C CA . ALA B 1 25 ? 0.456 -10.961 -11.391 1 98.88 25 ALA B CA 1
ATOM 922 C C . ALA B 1 25 ? 1.321 -11.484 -12.531 1 98.88 25 ALA B C 1
ATOM 924 O O . ALA B 1 25 ? 2.539 -11.281 -12.539 1 98.88 25 ALA B O 1
ATOM 925 N N . GLN B 1 26 ? 0.749 -12.094 -13.461 1 98.5 26 GLN B N 1
ATOM 926 C CA . GLN B 1 26 ? 1.467 -12.625 -14.609 1 98.5 26 GLN B CA 1
ATOM 927 C C . GLN B 1 26 ? 2.094 -11.508 -15.438 1 98.5 26 GLN B C 1
ATOM 929 O O . GLN B 1 26 ? 3.256 -11.602 -15.836 1 98.5 26 GLN B O 1
ATOM 934 N N . LYS B 1 27 ? 1.328 -10.531 -15.625 1 98.38 27 LYS B N 1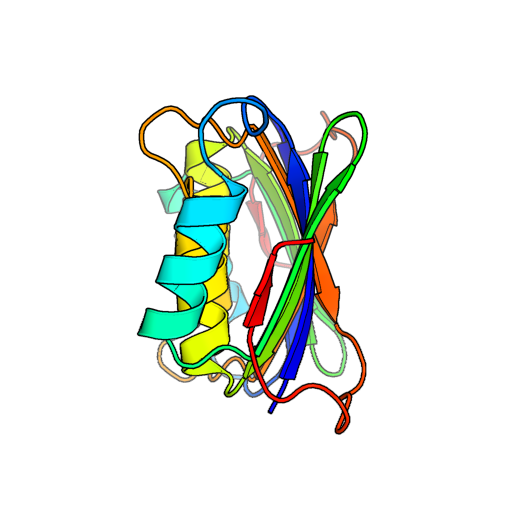
ATOM 935 C CA . LYS B 1 27 ? 1.79 -9.383 -16.406 1 98.38 27 LYS B CA 1
ATOM 936 C C . LYS B 1 27 ? 3.043 -8.766 -15.781 1 98.38 27 LYS B C 1
ATOM 938 O O . LYS B 1 27 ? 3.926 -8.297 -16.5 1 98.38 27 LYS B O 1
ATOM 943 N N . HIS B 1 28 ? 3.166 -8.812 -14.484 1 98.06 28 HIS B N 1
ATOM 944 C CA . HIS B 1 28 ? 4.25 -8.125 -13.797 1 98.06 28 HIS B CA 1
ATOM 945 C C . HIS B 1 28 ? 5.27 -9.109 -13.242 1 98.06 28 HIS B C 1
ATOM 947 O O . HIS B 1 28 ? 6.133 -8.734 -12.438 1 98.06 28 HIS B O 1
ATOM 953 N N . ASN B 1 29 ? 5.086 -10.359 -13.562 1 98.31 29 ASN B N 1
ATOM 954 C CA . ASN B 1 29 ? 6.012 -11.406 -13.148 1 98.31 29 ASN B CA 1
ATOM 955 C C . ASN B 1 29 ? 6.043 -11.555 -11.625 1 98.31 29 ASN B C 1
ATOM 957 O O . ASN B 1 29 ? 7.121 -11.625 -11.031 1 98.31 29 ASN B O 1
ATOM 961 N N . ILE B 1 30 ? 4.906 -11.531 -11.047 1 98.75 30 ILE B N 1
ATOM 962 C CA . ILE B 1 30 ? 4.734 -11.719 -9.609 1 98.75 30 ILE B CA 1
ATOM 963 C C . ILE B 1 30 ? 4.379 -13.172 -9.312 1 98.75 30 ILE B C 1
ATOM 965 O O . ILE B 1 30 ? 3.564 -13.773 -10.016 1 98.75 30 ILE B O 1
ATOM 969 N N . VAL B 1 31 ? 5.02 -13.773 -8.258 1 98.81 31 VAL B N 1
ATOM 970 C CA . VAL B 1 31 ? 4.621 -15.094 -7.789 1 98.81 31 VAL B CA 1
ATOM 971 C C . VAL B 1 31 ? 3.891 -14.969 -6.453 1 98.81 31 VAL B C 1
ATOM 973 O O . VAL B 1 31 ? 4.016 -13.961 -5.762 1 98.81 31 VAL B O 1
ATOM 976 N N . GLY B 1 32 ? 3.133 -15.984 -6.059 1 98.81 32 GLY B N 1
ATOM 977 C CA . GLY B 1 32 ? 2.344 -15.938 -4.84 1 98.81 32 GLY B CA 1
ATOM 978 C C . GLY B 1 32 ? 0.964 -16.547 -4.992 1 98.81 32 GLY B C 1
ATOM 979 O O . GLY B 1 32 ? 0.779 -17.484 -5.762 1 98.81 32 GLY B O 1
ATOM 980 N N . THR B 1 33 ? 0.002 -16.062 -4.129 1 98.75 33 THR B N 1
ATOM 981 C CA . THR B 1 33 ? -1.335 -16.656 -4.137 1 98.75 33 THR B CA 1
ATOM 982 C C . THR B 1 33 ? -2.395 -15.578 -3.91 1 98.75 33 THR B C 1
ATOM 984 O O . THR B 1 33 ? -2.094 -14.5 -3.381 1 98.75 33 THR B O 1
ATOM 987 N N . VAL B 1 34 ? -3.572 -15.867 -4.391 1 98.81 34 VAL B N 1
ATOM 988 C CA . VAL B 1 34 ? -4.746 -15.055 -4.09 1 98.81 34 VAL B CA 1
ATOM 989 C C . VAL B 1 34 ? -5.91 -15.953 -3.686 1 98.81 34 VAL B C 1
ATOM 991 O O . VAL B 1 34 ? -6.105 -17.031 -4.262 1 98.81 34 VAL B O 1
ATOM 994 N N . GLU B 1 35 ? -6.594 -15.547 -2.682 1 98.38 35 GLU B N 1
ATOM 995 C CA . GLU B 1 35 ? -7.727 -16.312 -2.17 1 98.38 35 GLU B CA 1
ATOM 996 C C . GLU B 1 35 ? -8.812 -15.391 -1.63 1 98.38 35 GLU B C 1
ATOM 998 O O . GLU B 1 35 ? -8.523 -14.352 -1.046 1 98.38 35 GLU B O 1
ATOM 1003 N N . ASN B 1 36 ? -10.031 -15.789 -1.85 1 97 36 ASN B N 1
ATOM 1004 C CA . ASN B 1 36 ? -11.133 -15.117 -1.169 1 97 36 ASN B CA 1
ATOM 1005 C C . ASN B 1 36 ? -11.297 -15.625 0.261 1 97 36 ASN B C 1
ATOM 1007 O O . ASN B 1 36 ? -11.344 -16.844 0.494 1 97 36 ASN B O 1
ATOM 1011 N N . ILE B 1 37 ? -11.352 -14.68 1.21 1 94.56 37 ILE B N 1
ATOM 1012 C CA . ILE B 1 37 ? -11.602 -14.984 2.615 1 94.56 37 ILE B CA 1
ATOM 1013 C C . ILE B 1 37 ? -12.836 -14.219 3.096 1 94.56 37 ILE B C 1
ATOM 1015 O O . ILE B 1 37 ? -12.82 -12.984 3.158 1 94.56 37 ILE B O 1
ATOM 1019 N N . ASP B 1 38 ? -13.867 -14.914 3.477 1 90.12 38 ASP B N 1
ATOM 1020 C CA . ASP B 1 38 ? -15.148 -14.438 3.99 1 90.12 38 ASP B CA 1
ATOM 1021 C C . ASP B 1 38 ? -15.438 -13.008 3.523 1 90.12 38 ASP B C 1
ATOM 1023 O O . ASP B 1 38 ? -16.281 -12.789 2.66 1 90.12 38 ASP B O 1
ATOM 1027 N N . ASN B 1 39 ? -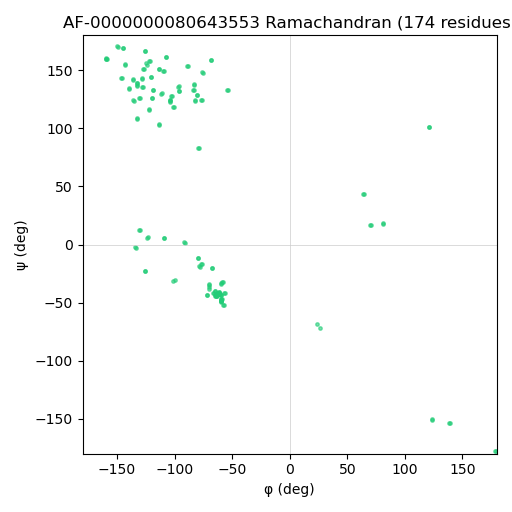14.766 -11.922 3.924 1 92.94 39 ASN B N 1
ATOM 1028 C CA . ASN B 1 39 ? -15.156 -10.547 3.645 1 92.94 39 ASN B CA 1
AT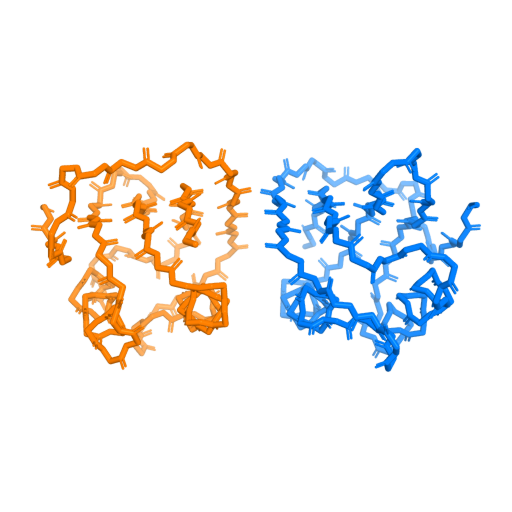OM 1029 C C . ASN B 1 39 ? -14.039 -9.773 2.945 1 92.94 39 ASN B C 1
ATOM 1031 O O . ASN B 1 39 ? -14.133 -8.562 2.775 1 92.94 39 ASN B O 1
ATOM 1035 N N . TYR B 1 40 ? -12.961 -10.531 2.615 1 97.69 40 TYR B N 1
ATOM 1036 C CA . TYR B 1 40 ? -11.875 -9.844 1.925 1 97.69 40 TYR B CA 1
ATOM 1037 C C . TYR B 1 40 ? -11.141 -10.797 0.989 1 97.69 40 TYR B C 1
ATOM 1039 O O . TYR B 1 40 ? -11.422 -12 0.967 1 97.69 40 TYR B O 1
ATOM 1047 N N . VAL B 1 41 ? -10.242 -10.234 0.127 1 98.62 41 VAL B N 1
ATOM 1048 C CA . VAL B 1 41 ? -9.328 -11 -0.718 1 98.62 41 VAL B CA 1
ATOM 1049 C C . VAL B 1 41 ? -7.926 -10.984 -0.115 1 98.62 41 VAL B C 1
ATOM 1051 O O . VAL B 1 41 ? -7.422 -9.93 0.269 1 98.62 41 VAL B O 1
ATOM 1054 N N . ASP B 1 42 ? -7.387 -12.164 0.042 1 98.81 42 ASP B N 1
ATOM 1055 C CA . ASP B 1 42 ? -6.082 -12.359 0.659 1 98.81 42 ASP B CA 1
ATOM 1056 C C . ASP B 1 42 ? -5.02 -12.672 -0.394 1 98.81 42 ASP B C 1
ATOM 1058 O O . ASP B 1 42 ? -5.16 -13.625 -1.16 1 98.81 42 ASP B O 1
ATOM 1062 N N . ILE B 1 43 ? -3.953 -11.852 -0.389 1 98.81 43 ILE B N 1
ATOM 1063 C CA . ILE B 1 43 ? -2.959 -11.992 -1.447 1 98.81 43 ILE B CA 1
ATOM 1064 C C . ILE B 1 43 ? -1.562 -12.062 -0.834 1 98.81 43 ILE B C 1
ATOM 1066 O O . ILE B 1 43 ? -1.183 -11.211 -0.031 1 98.81 43 ILE B O 1
ATOM 1070 N N . TYR B 1 44 ? -0.824 -13.047 -1.146 1 98.81 44 TYR B N 1
ATOM 1071 C CA . TYR B 1 44 ? 0.623 -13.109 -0.971 1 98.81 44 TYR B CA 1
ATOM 1072 C C . TYR B 1 44 ? 1.342 -12.914 -2.301 1 98.81 44 TYR B C 1
ATOM 1074 O O . TYR B 1 44 ? 1.081 -13.633 -3.266 1 98.81 44 TYR B O 1
ATOM 1082 N N . ALA B 1 45 ? 2.203 -11.922 -2.348 1 98.81 45 ALA B N 1
ATOM 1083 C CA . ALA B 1 45 ? 2.859 -11.562 -3.602 1 98.81 45 ALA B CA 1
ATOM 1084 C C . ALA B 1 45 ? 4.363 -11.391 -3.406 1 98.81 45 ALA B C 1
ATOM 1086 O O . ALA B 1 45 ? 4.805 -10.828 -2.402 1 98.81 45 ALA B O 1
ATOM 1087 N N . GLN B 1 46 ? 5.125 -11.883 -4.348 1 98.69 46 GLN B N 1
ATOM 1088 C CA . GLN B 1 46 ? 6.582 -11.797 -4.289 1 98.69 46 GLN B CA 1
ATOM 1089 C C . GLN B 1 46 ? 7.168 -11.477 -5.66 1 98.69 46 GLN B C 1
ATOM 1091 O O . GLN B 1 46 ? 6.762 -12.062 -6.668 1 98.69 46 GLN B O 1
ATOM 1096 N N . GLY B 1 47 ? 8.086 -10.547 -5.754 1 97.81 47 GLY B N 1
ATOM 1097 C CA . GLY B 1 47 ? 8.75 -10.102 -6.965 1 97.81 47 GLY B CA 1
ATOM 1098 C C . GLY B 1 47 ? 9.75 -8.984 -6.719 1 97.81 47 GLY B C 1
ATOM 1099 O O . GLY B 1 47 ? 10.055 -8.664 -5.57 1 97.81 47 GLY B O 1
ATOM 1100 N N . ASP B 1 48 ? 10.336 -8.516 -7.84 1 95.31 48 ASP B N 1
ATOM 1101 C CA . ASP B 1 48 ? 11.242 -7.383 -7.668 1 95.31 48 ASP B CA 1
ATOM 1102 C C . ASP B 1 48 ? 10.477 -6.121 -7.273 1 95.31 48 ASP B C 1
ATOM 1104 O O . ASP B 1 48 ? 9.273 -6.027 -7.488 1 95.31 48 ASP B O 1
ATOM 1108 N N . GLU B 1 49 ? 11.094 -5.18 -6.695 1 92 49 GLU B N 1
ATOM 1109 C CA . GLU B 1 49 ? 10.484 -4.02 -6.059 1 92 49 GLU B CA 1
ATOM 1110 C C . GLU B 1 49 ? 9.617 -3.24 -7.047 1 92 49 GLU B C 1
ATOM 1112 O O . GLU B 1 49 ? 8.445 -2.984 -6.785 1 92 49 GLU B O 1
ATOM 1117 N N . PRO B 1 50 ? 10.117 -2.852 -8.219 1 91.25 50 PRO B N 1
ATOM 1118 C CA . PRO B 1 50 ? 9.281 -2.088 -9.148 1 91.25 50 PRO B CA 1
ATOM 1119 C C . PRO B 1 50 ? 8.047 -2.863 -9.602 1 91.25 50 PRO B C 1
ATOM 1121 O O . PRO B 1 50 ? 6.957 -2.297 -9.703 1 91.25 50 PRO B O 1
ATOM 1124 N N . SER B 1 51 ? 8.227 -4.125 -9.875 1 96.06 51 SER B N 1
ATOM 1125 C CA . SER B 1 51 ? 7.117 -4.957 -10.328 1 96.06 51 SER B CA 1
ATOM 1126 C C . SER B 1 51 ? 6.066 -5.125 -9.234 1 96.06 51 SER B C 1
ATOM 1128 O O . SER B 1 51 ? 4.867 -5.086 -9.508 1 96.06 51 SER B O 1
ATOM 1130 N N . LEU B 1 52 ? 6.57 -5.328 -8.047 1 96.81 52 LEU B N 1
ATOM 1131 C CA . LEU B 1 52 ? 5.656 -5.477 -6.922 1 96.81 52 LEU B CA 1
ATOM 1132 C C . LEU B 1 52 ? 4.859 -4.199 -6.691 1 96.81 52 LEU B C 1
ATOM 1134 O O . LEU B 1 52 ? 3.66 -4.25 -6.414 1 96.81 52 LEU B O 1
ATOM 1138 N N . THR B 1 53 ? 5.488 -3.121 -6.77 1 93.69 53 THR B N 1
ATOM 1139 C CA . THR B 1 53 ? 4.82 -1.833 -6.617 1 93.69 53 THR B CA 1
ATOM 1140 C C . THR B 1 53 ? 3.725 -1.663 -7.664 1 93.69 53 THR B C 1
ATOM 1142 O O . THR B 1 53 ? 2.598 -1.285 -7.336 1 93.69 53 THR B O 1
ATOM 1145 N N . GLU B 1 54 ? 4.016 -1.947 -8.883 1 94.62 54 GLU B N 1
ATOM 1146 C CA . GLU B 1 54 ? 3.027 -1.854 -9.953 1 94.62 54 GLU B CA 1
ATOM 1147 C C . GLU B 1 54 ? 1.861 -2.809 -9.719 1 94.62 54 GLU B C 1
ATOM 1149 O O . GLU B 1 54 ? 0.703 -2.447 -9.93 1 94.62 54 GLU B O 1
ATOM 1154 N N . PHE B 1 55 ? 2.186 -3.996 -9.297 1 98.12 55 PHE B N 1
ATOM 1155 C CA . PHE B 1 55 ? 1.174 -5 -9 1 98.12 55 PHE B CA 1
ATOM 1156 C C . PHE B 1 55 ? 0.233 -4.516 -7.906 1 98.12 55 PHE B C 1
ATOM 1158 O O . PHE B 1 55 ? -0.989 -4.566 -8.062 1 98.12 55 PHE B O 1
ATOM 1165 N N . ILE B 1 56 ? 0.852 -4.023 -6.848 1 97.69 56 ILE B N 1
ATOM 1166 C CA . ILE B 1 56 ? 0.074 -3.588 -5.691 1 97.69 56 ILE B CA 1
ATOM 1167 C C . ILE B 1 56 ? -0.832 -2.424 -6.09 1 97.69 56 ILE B C 1
ATOM 1169 O O . ILE B 1 56 ? -2.018 -2.41 -5.75 1 97.69 56 ILE B O 1
ATOM 1173 N N . ASN B 1 57 ? -0.281 -1.497 -6.824 1 94.75 57 ASN B N 1
ATOM 1174 C CA . ASN B 1 57 ? -1.081 -0.365 -7.281 1 94.75 57 ASN B CA 1
ATOM 1175 C C . ASN B 1 57 ? -2.268 -0.82 -8.125 1 94.75 57 ASN B C 1
ATOM 1177 O O . ASN B 1 57 ? -3.4 -0.391 -7.895 1 94.75 57 ASN B O 1
ATOM 1181 N N . ALA B 1 58 ? -2.025 -1.666 -9.023 1 96.44 58 ALA B N 1
ATOM 1182 C CA . ALA B 1 58 ? -3.078 -2.154 -9.906 1 96.44 58 ALA B CA 1
ATOM 1183 C C . ALA B 1 58 ? -4.168 -2.875 -9.117 1 96.44 58 ALA B C 1
ATOM 1185 O O . ALA B 1 58 ? -5.359 -2.695 -9.391 1 96.44 58 ALA B O 1
ATOM 1186 N N . VAL B 1 59 ? -3.797 -3.643 -8.172 1 97.62 59 VAL B N 1
ATOM 1187 C CA . VAL B 1 59 ? -4.73 -4.457 -7.402 1 97.62 59 VAL B CA 1
ATOM 1188 C C . VAL B 1 59 ? -5.555 -3.562 -6.48 1 97.62 59 VAL B C 1
ATOM 1190 O O . VAL B 1 59 ? -6.777 -3.717 -6.383 1 97.62 59 VAL B O 1
ATOM 1193 N N . THR B 1 60 ? -4.918 -2.611 -5.82 1 95 60 THR B N 1
ATOM 1194 C CA . THR B 1 60 ? -5.598 -1.807 -4.812 1 95 60 THR B CA 1
ATOM 1195 C C . THR B 1 60 ? -6.461 -0.732 -5.469 1 95 60 THR B C 1
ATOM 1197 O O . THR B 1 60 ? -7.355 -0.172 -4.832 1 95 60 THR B O 1
ATOM 1200 N N . GLU B 1 61 ? -6.191 -0.432 -6.707 1 93.5 61 GLU B N 1
ATOM 1201 C CA . GLU B 1 61 ? -7.043 0.481 -7.461 1 93.5 61 GLU B CA 1
ATOM 1202 C C . GLU B 1 61 ? -8.297 -0.226 -7.965 1 93.5 61 GLU B C 1
ATOM 1204 O O . GLU B 1 61 ? -9.258 0.424 -8.391 1 93.5 61 GLU B O 1
ATOM 1209 N N . GLY B 1 62 ? -8.281 -1.515 -7.852 1 95.31 62 GLY B N 1
ATOM 1210 C CA . GLY B 1 62 ? -9.375 -2.346 -8.336 1 95.31 62 GLY B CA 1
ATOM 1211 C C . GLY B 1 62 ? -8.938 -3.354 -9.383 1 95.31 62 GLY B C 1
ATOM 1212 O O . GLY B 1 62 ? -8.867 -3.031 -10.57 1 95.31 62 GLY B O 1
ATOM 1213 N N . ALA B 1 63 ? -8.75 -4.543 -9.055 1 96.62 63 ALA B N 1
ATOM 1214 C CA . ALA B 1 63 ? -8.211 -5.559 -9.961 1 96.62 63 ALA B CA 1
ATOM 1215 C C . ALA B 1 63 ? -9.227 -5.914 -11.047 1 96.62 63 ALA B C 1
ATOM 1217 O O . ALA B 1 63 ? -8.844 -6.207 -12.188 1 96.62 63 ALA B O 1
ATOM 1218 N N . SER B 1 64 ? -10.453 -5.887 -10.703 1 98.06 64 SER B N 1
ATOM 1219 C CA . SER B 1 64 ? -11.492 -6.27 -11.648 1 98.06 64 SER B CA 1
ATOM 1220 C C . SER B 1 64 ? -12.375 -5.078 -12.016 1 98.06 64 SER B C 1
ATOM 1222 O O . SER B 1 64 ? -12.625 -4.207 -11.18 1 98.06 64 SER B O 1
ATOM 1224 N N . PRO B 1 65 ? -12.938 -5.094 -13.227 1 97.25 65 PRO B N 1
ATOM 1225 C CA . PRO B 1 65 ? -13.758 -3.965 -13.664 1 97.25 65 PRO B CA 1
ATOM 1226 C C . PRO B 1 65 ? -14.961 -3.719 -12.75 1 97.25 65 PRO B C 1
ATOM 1228 O O . PRO B 1 65 ? -15.344 -2.57 -12.531 1 97.25 65 PRO B O 1
ATOM 1231 N N . ALA B 1 66 ? -15.531 -4.738 -12.195 1 97.56 66 ALA B N 1
ATOM 1232 C CA . ALA B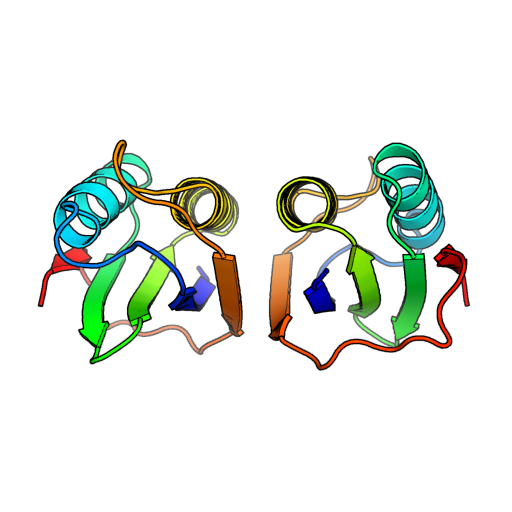 1 66 ? -16.75 -4.613 -11.391 1 97.56 66 ALA B CA 1
ATOM 1233 C C . ALA B 1 66 ? -16.422 -4.406 -9.922 1 97.56 66 ALA B C 1
ATOM 1235 O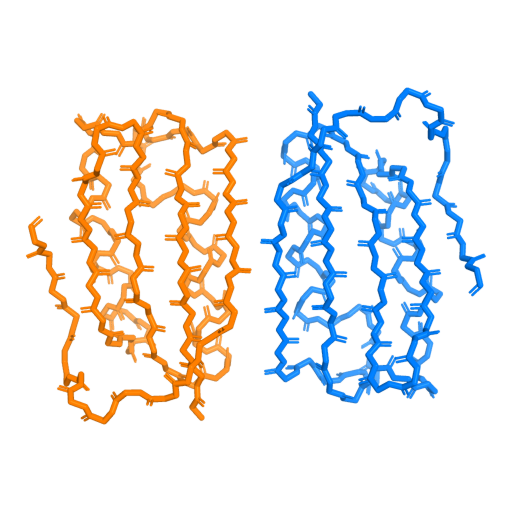 O . ALA B 1 66 ? -17.312 -4.25 -9.094 1 97.56 66 ALA B O 1
ATOM 1236 N N . SER B 1 67 ? -15.125 -4.328 -9.547 1 97.44 67 SER B N 1
ATOM 1237 C CA . SER B 1 67 ? -14.75 -4.246 -8.141 1 97.44 67 SER B CA 1
ATOM 1238 C C . SER B 1 67 ? -14.711 -2.799 -7.664 1 97.44 67 SER B C 1
ATOM 1240 O O . SER B 1 67 ? -14.578 -1.877 -8.469 1 97.44 67 SER B O 1
ATOM 1242 N N . HIS B 1 68 ? -14.914 -2.611 -6.379 1 95.62 68 HIS B N 1
ATOM 1243 C CA . HIS B 1 68 ? -14.688 -1.36 -5.664 1 95.62 68 HIS B CA 1
ATOM 1244 C C . HIS B 1 68 ? -13.914 -1.597 -4.371 1 95.62 68 HIS B C 1
ATOM 1246 O O . HIS B 1 68 ? -14.477 -2.1 -3.393 1 95.62 68 HIS B O 1
ATOM 1252 N N . VAL B 1 69 ? -12.664 -1.173 -4.375 1 95 69 VAL B N 1
ATOM 1253 C CA . VAL B 1 69 ? -11.82 -1.348 -3.191 1 95 69 VAL B CA 1
ATOM 1254 C C . VAL B 1 69 ? -12.102 -0.228 -2.191 1 95 69 VAL B C 1
ATOM 1256 O O . VAL B 1 69 ? -11.961 0.954 -2.52 1 95 69 VAL B O 1
ATOM 1259 N N . GLU B 1 70 ? -12.445 -0.636 -1.027 1 93.25 70 GLU B N 1
ATOM 1260 C CA . GLU B 1 70 ? -12.758 0.332 0.02 1 93.25 70 GLU B CA 1
ATOM 1261 C C . GLU B 1 70 ? -11.586 0.496 0.983 1 93.25 70 GLU B C 1
ATOM 1263 O O . GLU B 1 70 ? -11.438 1.546 1.613 1 93.25 70 GLU B O 1
ATOM 1268 N N . ASP B 1 71 ? -10.859 -0.545 1.151 1 94.31 71 ASP B N 1
ATOM 1269 C CA . ASP B 1 71 ? -9.727 -0.539 2.072 1 94.31 71 ASP B CA 1
ATOM 1270 C C . ASP B 1 71 ? -8.742 -1.654 1.735 1 94.31 71 ASP B C 1
ATOM 1272 O O . ASP B 1 71 ? -9.086 -2.609 1.039 1 94.31 71 ASP B O 1
ATOM 1276 N N . TYR B 1 72 ? -7.473 -1.448 2.238 1 96.38 72 TYR B N 1
ATOM 1277 C CA . TYR B 1 72 ? -6.484 -2.512 2.105 1 96.38 72 TYR B CA 1
ATOM 1278 C C . TYR B 1 72 ? -5.355 -2.34 3.113 1 96.38 72 TYR B C 1
ATOM 1280 O O . TYR B 1 72 ? -5.172 -1.252 3.666 1 96.38 72 TYR B O 1
ATOM 1288 N N . THR B 1 73 ? -4.637 -3.398 3.393 1 97 73 THR B N 1
ATOM 1289 C CA . THR B 1 73 ? -3.426 -3.398 4.203 1 97 73 THR B CA 1
ATOM 1290 C C . THR B 1 73 ? -2.273 -4.059 3.449 1 97 73 THR B C 1
ATOM 1292 O O . THR B 1 73 ? -2.496 -4.895 2.572 1 97 73 THR B O 1
ATOM 1295 N N . ILE B 1 74 ? -1.065 -3.631 3.75 1 98.06 74 ILE B N 1
ATOM 1296 C CA . ILE B 1 74 ? 0.144 -4.203 3.172 1 98.06 74 ILE B CA 1
ATOM 1297 C C . ILE B 1 74 ? 1.192 -4.41 4.262 1 98.06 74 ILE B C 1
ATOM 1299 O O . ILE B 1 74 ? 1.576 -3.459 4.949 1 98.06 74 ILE B O 1
ATOM 1303 N N . GLU B 1 75 ? 1.628 -5.633 4.363 1 97.81 75 GLU B N 1
ATOM 1304 C CA . GLU B 1 75 ? 2.682 -6 5.305 1 97.81 75 GLU B CA 1
ATOM 1305 C C . GLU B 1 75 ? 3.887 -6.598 4.578 1 97.81 75 GLU B C 1
ATOM 1307 O O . GLU B 1 75 ? 3.727 -7.336 3.607 1 97.81 75 GLU B O 1
ATOM 1312 N N . ALA B 1 76 ? 5.039 -6.246 5.145 1 96.31 76 ALA B N 1
ATOM 1313 C CA . ALA B 1 76 ? 6.246 -6.863 4.598 1 96.31 76 ALA B CA 1
ATOM 1314 C C . ALA B 1 76 ? 6.473 -8.25 5.195 1 96.31 76 ALA B C 1
ATOM 1316 O O . ALA B 1 76 ? 6.273 -8.461 6.395 1 96.31 76 ALA B O 1
ATOM 1317 N N . LEU B 1 77 ? 6.84 -9.125 4.344 1 97.62 77 LEU B N 1
ATOM 1318 C CA . LEU B 1 77 ? 7.152 -10.477 4.773 1 97.62 77 LEU B CA 1
ATOM 1319 C C . LEU B 1 77 ? 8.547 -10.891 4.312 1 97.62 77 LEU B C 1
ATOM 1321 O O . LEU B 1 77 ? 9.109 -10.273 3.4 1 97.62 77 LEU B O 1
ATOM 1325 N N . ASP B 1 78 ? 8.977 -11.961 4.891 1 96.44 78 ASP B N 1
ATOM 1326 C CA . ASP B 1 78 ? 10.25 -12.539 4.465 1 96.44 78 ASP B CA 1
ATOM 1327 C C . ASP B 1 78 ? 10.102 -13.273 3.135 1 96.44 78 ASP B C 1
ATOM 1329 O O . ASP B 1 78 ? 9.055 -13.875 2.863 1 96.44 78 ASP B O 1
ATOM 1333 N N . TYR B 1 79 ? 11.203 -13.227 2.395 1 96 79 TYR B N 1
ATOM 1334 C CA . TYR B 1 79 ? 11.273 -13.93 1.117 1 96 79 TYR B CA 1
ATOM 1335 C C . TYR B 1 79 ? 10.922 -15.406 1.284 1 96 79 TYR B C 1
ATOM 1337 O O . TYR B 1 79 ? 11.344 -16.047 2.252 1 96 79 TYR B O 1
ATOM 1345 N N . ASP B 1 80 ? 10.07 -15.969 0.453 1 97.5 80 ASP B N 1
ATOM 1346 C CA . ASP B 1 80 ? 9.695 -17.375 0.422 1 97.5 80 ASP B CA 1
ATOM 1347 C C . ASP B 1 80 ? 10.172 -18.047 -0.862 1 97.5 80 ASP B C 1
ATOM 1349 O O . ASP B 1 80 ? 9.555 -17.906 -1.916 1 97.5 80 ASP B O 1
ATOM 1353 N N . GLN B 1 81 ? 11.164 -18.797 -0.833 1 95.69 81 GLN B N 1
ATOM 1354 C CA . GLN B 1 81 ? 11.82 -19.422 -1.98 1 95.69 81 GLN B CA 1
ATOM 1355 C C . GLN B 1 81 ? 10.922 -20.469 -2.629 1 95.69 81 GLN B C 1
ATOM 1357 O O . GLN B 1 81 ? 11.141 -20.844 -3.781 1 95.69 81 GLN B O 1
ATOM 1362 N N . SER B 1 82 ? 9.992 -20.906 -1.898 1 95.88 82 SER B N 1
ATOM 1363 C CA . SER B 1 82 ? 9.148 -21.984 -2.406 1 95.88 82 SER B CA 1
ATOM 1364 C C . SER B 1 82 ? 8.133 -21.453 -3.418 1 95.88 82 SER B C 1
ATOM 1366 O O . SER B 1 82 ? 7.539 -22.234 -4.164 1 95.88 82 SER B O 1
ATOM 1368 N N . LEU B 1 83 ? 7.863 -20.266 -3.506 1 95.69 83 LEU B N 1
ATOM 1369 C CA . LEU B 1 83 ? 6.91 -19.688 -4.441 1 95.69 83 LEU B CA 1
ATOM 1370 C C . LEU B 1 83 ? 7.504 -19.609 -5.844 1 95.69 83 LEU B C 1
ATOM 1372 O O . LEU B 1 83 ? 8.539 -18.969 -6.055 1 95.69 83 LEU B O 1
ATOM 1376 N N . LYS B 1 84 ? 6.852 -20.188 -6.801 1 95.75 84 LYS B N 1
ATOM 1377 C CA . LYS B 1 84 ? 7.41 -20.266 -8.148 1 95.75 84 LYS B CA 1
ATOM 1378 C C . LYS B 1 84 ? 6.445 -19.688 -9.172 1 95.75 84 LYS B C 1
ATOM 1380 O O . LYS B 1 84 ? 6.848 -19.328 -10.281 1 95.75 84 LYS B O 1
ATOM 1385 N N . LYS B 1 85 ? 5.254 -19.656 -8.859 1 98 85 LYS B N 1
ATOM 1386 C CA . LYS B 1 85 ? 4.223 -19.109 -9.742 1 98 85 LYS B CA 1
ATOM 1387 C C . LYS B 1 85 ? 3.133 -18.406 -8.938 1 98 85 LYS B C 1
ATOM 1389 O O . LYS B 1 85 ? 3.152 -18.422 -7.703 1 98 85 LYS B O 1
ATOM 1394 N N . PHE B 1 86 ? 2.299 -17.703 -9.641 1 98.69 86 PHE B N 1
ATOM 1395 C CA . PHE B 1 86 ? 1.122 -17.141 -8.992 1 98.69 86 PHE B CA 1
ATOM 1396 C C . PHE B 1 86 ? -0.088 -18.047 -9.188 1 98.69 86 PHE B C 1
ATOM 1398 O O . PHE B 1 86 ? -0.356 -18.5 -10.297 1 98.69 86 PHE B O 1
ATOM 1405 N N . ARG B 1 87 ? -0.806 -18.328 -8.109 1 96.88 87 ARG B N 1
ATOM 1406 C CA . ARG B 1 87 ? -1.937 -19.234 -8.234 1 96.88 87 ARG B CA 1
ATOM 1407 C C . ARG B 1 87 ? -3.152 -18.703 -7.477 1 96.88 87 ARG B C 1
ATOM 1409 O O . ARG B 1 87 ? -3.016 -18.141 -6.395 1 96.88 87 ARG B O 1
ATOM 1416 N N . THR B 1 88 ? -4.273 -18.922 -8.07 1 96.56 88 THR B N 1
ATOM 1417 C CA . THR B 1 88 ? -5.547 -18.688 -7.398 1 96.56 88 THR B CA 1
ATOM 1418 C C . THR B 1 88 ? -5.938 -19.906 -6.555 1 96.56 88 THR B C 1
ATOM 1420 O O . THR B 1 88 ? -5.797 -21.047 -6.996 1 96.56 88 THR B O 1
ATOM 1423 N N . ILE B 1 89 ? -6.34 -19.641 -5.324 1 92.56 89 ILE B N 1
ATOM 1424 C CA . ILE B 1 89 ? -6.809 -20.688 -4.434 1 92.56 89 ILE B CA 1
ATOM 1425 C C . ILE B 1 89 ? -8.328 -20.672 -4.355 1 92.56 89 ILE B C 1
ATOM 1427 O O . ILE B 1 89 ? -8.93 -19.594 -4.242 1 92.56 89 ILE B O 1
#

InterPro domains:
  IPR001792 Acylphosphatase-like domain [PF00708] (5-87)
  IPR001792 Acylphosphatase-like domain [PS51160] (3-89)
  IPR017968 Acylphosphatase, conserved site [PS00150] (8-18)
  IPR036046 Acylphosphatase-like domain superfamily [SSF54975] (1-87)
  IPR051060 Carbamoyltransferase HypF-like [PTHR42959] (2-87)